Protein 1TGJ (pdb70)

GO terms:
  GO:0005114 type II transforming growth factor beta receptor binding (F, IMP)
  GO:0034714 type III transforming growth factor beta receptor binding (F, IMP)
  GO:0007179 transforming growth factor beta receptor signaling pathway (P, IDA)
  GO:0010936 negative regulation of macrophage cytokine production (P, IDA)
  GO:0005515 protein binding (F, IPI)
  GO:0005576 extracellular region (C, TAS)
  GO:0031093 platelet alpha granule lumen (C, TAS)
  GO:0042802 identical protein binding (F, IPI)
  GO:0001666 response to hypoxia (P, IDA)
  GO:0005114 type II transforming growth factor beta receptor binding (F, IDA)
  GO:0031012 extracellular matrix (C, IDA)
  GO:0045216 cell-cell junction organization (P, IDA)
  GO:0045893 positive regulation of DNA-templated transcription (P, IDA)
  GO:0010718 positive regulation of epithelial to mesenchymal transition (P, IDA)
  GO:0034713 type I transforming growth factor beta receptor binding (F, IDA)
  GO:0042802 identical protein binding (F, IDA)
  GO:1904706 negative regulation of vascular associated smooth muscle cell proliferation (P, IDA)
  GO:1905075 positive regulation of tight junction disassembly (P, IDA)
  GO:0032570 response to progesterone (P, IDA)
  GO:0051496 positive regulation of stress fiber assembly (P, IDA)

Radius of gyration: 17.74 Å; Cα contacts (8 Å, |Δi|>4): 250; chains: 1; bounding box: 29×52×36 Å

Solvent-accessible surface area: 7220 Å² total; per-residue (Å²): 106,16,40,28,108,85,6,62,189,73,195,32,142,37,0,0,1,46,80,73,106,34,37,3,159,159,88,78,39,77,137,111,17,82,72,46,118,8,24,128,11,12,84,20,40,27,80,8,60,98,114,46,43,39,56,77,109,121,3,41,86,34,2,80,100,30,79,132,46,90,134,50,95,38,54,11,76,9,52,54,90,79,68,78,68,28,70,9,43,42,86,84,55,224,73,78,92,114,80,124,37,86,99,34,16,11,64,3,2,46,2,57

B-factor: mean 28.24, std 12.47, range [9.35, 75.42]

Foldseek 3Di:
DLFCVVPVVDVDQAKHWAWDKAACCVHPVNVQWDPPRIDTQIWIAHFDAAPFQQPDPVQNVQNVVCVVCVPVVSHFGKGADDFAWDWTWGDDDNHIDIDIGGRRHGGGIGTD

CATH classification: 2.10.90.10

InterPro domains:
  IPR001111 TGF-beta, propeptide [PF00688] (25-228)
  IPR001839 Transforming growth factor-beta, C-terminal [PF00019] (314-411)
  IPR001839 Transforming growth factor-beta, C-terminal [PS51362] (297-412)
  IPR001839 Transforming growth factor-beta, C-terminal [SM00204] (315-412)
  IPR015615 Tran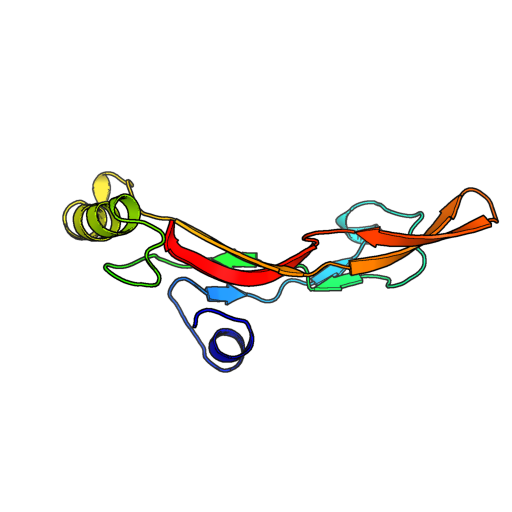sforming growth factor-beta-like [PTHR11848] (10-412)
  IPR015618 Transforming growth factor beta-3 [PR01426] (6-25)
  IPR015618 Transforming growth factor beta-3 [PR01426] (55-72)
  IPR015618 Transforming growth factor beta-3 [PR01426] (78-95)
  IPR015618 Transforming growth factor beta-3 [PR01426] (105-123)
  IPR015618 Transforming growth factor beta-3 [PR01426] (123-140)
  IPR015618 Transforming growth factor beta-3 [PR01426] (153-165)
  IPR015618 Transforming growth factor beta-3 [PR01426] (176-195)
  IPR015618 Transforming growth factor beta-3 [PR01426] (212-226)
  IPR015618 Transforming growth factor beta-3 [PR01426] (254-271)
  IPR015618 Transforming growth factor beta-3 [PR01426] (284-298)
  IPR016319 Transforming growth factor-beta [PIRSF001787] (3-412)
  IPR016319 Transforming growth factor-beta [PR01423] (11-30)
  IPR016319 Transforming growth factor-beta [PR01423] (64-76)
  IPR016319 Transforming growth factor-beta [PR01423] (163-177)
  IPR016319 Transforming growth factor-beta [PR01423] (182-197)

Structure (mmCIF, N/CA/C/O backbone):
data_1TGJ
#
_entry.id   1TGJ
#
_cell.length_a   49.300
_cell.length_b   49.300
_cell.length_c   78.900
_cell.angle_alpha   90.00
_cell.angle_beta   90.00
_cell.angle_gamma   120.00
#
_symmetry.space_group_name_H-M   'P 32 2 1'
#
loop_
_entity.id
_entity.type
_entity.pdbx_description
1 polymer 'TRANSFORMING GROWTH FACTOR-BETA 3'
2 non-polymer '1,4-DIETHYLENE DIOXIDE'
3 water water
#
loop_
_atom_site.group_PDB
_atom_site.id
_atom_site.type_symbol
_atom_site.label_atom_id
_atom_site.label_alt_id
_atom_site.label_comp_id
_atom_site.label_asym_id
_atom_site.label_entity_id
_atom_site.label_seq_id
_atom_site.pdbx_PDB_ins_code
_atom_site.Cartn_x
_atom_site.Cartn_y
_atom_site.Cartn_z
_atom_site.occupancy
_atom_site.B_iso_or_equiv
_atom_site.auth_seq_id
_atom_site.auth_comp_id
_atom_site.auth_asym_id
_atom_site.auth_atom_id
_atom_site.pdbx_PDB_model_num
ATOM 1 N N . ALA A 1 1 ? -18.969 38.598 -3.744 1.00 51.64 1 ALA A N 1
ATOM 2 C CA . ALA A 1 1 ? -18.943 38.839 -2.270 1.00 49.80 1 ALA A CA 1
ATOM 3 C C . ALA A 1 1 ? -17.724 38.121 -1.701 1.00 47.33 1 ALA A C 1
ATOM 4 O O . ALA A 1 1 ? -17.128 37.274 -2.387 1.00 48.52 1 ALA A O 1
ATOM 6 N N . LEU A 1 2 ? -17.345 38.463 -0.469 1.00 41.37 2 LEU A N 1
ATOM 7 C CA . LEU A 1 2 ? -16.199 37.836 0.185 1.00 36.13 2 LEU A CA 1
ATOM 8 C C . LEU A 1 2 ? -16.658 36.575 0.899 1.00 33.05 2 LEU A C 1
ATOM 9 O O . LEU A 1 2 ? -16.473 36.423 2.102 1.00 31.87 2 LEU A O 1
ATOM 14 N N . ASP A 1 3 ? -17.316 35.701 0.149 1.00 31.04 3 ASP A N 1
ATOM 15 C CA . ASP A 1 3 ? -17.820 34.451 0.677 1.00 29.63 3 ASP A CA 1
ATOM 16 C C . ASP A 1 3 ? -16.909 33.310 0.260 1.00 30.38 3 ASP A C 1
ATOM 17 O O . ASP A 1 3 ? -15.950 33.520 -0.486 1.00 29.64 3 ASP A O 1
ATOM 22 N N . THR A 1 4 ? -17.236 32.100 0.701 1.00 31.24 4 THR A N 1
ATOM 23 C CA . THR A 1 4 ? -16.432 30.921 0.390 1.00 33.39 4 THR A CA 1
ATOM 24 C C . THR A 1 4 ? -16.226 30.668 -1.103 1.00 34.33 4 THR A C 1
ATOM 25 O O . THR A 1 4 ? -15.128 30.307 -1.526 1.00 34.00 4 THR A O 1
ATOM 29 N N . ASN A 1 5 ? -17.267 30.879 -1.902 1.00 36.98 5 ASN A N 1
ATOM 30 C CA . ASN A 1 5 ? -17.164 30.658 -3.335 1.00 39.99 5 ASN A CA 1
ATOM 31 C C . ASN A 1 5 ? -16.035 31.490 -3.925 1.00 40.00 5 ASN A C 1
ATOM 32 O O . ASN A 1 5 ? -15.054 30.939 -4.407 1.00 43.86 5 ASN A O 1
ATOM 37 N N . TYR A 1 6 ? -16.152 32.811 -3.829 1.00 38.65 6 TYR A N 1
ATOM 38 C CA . TYR A 1 6 ? -15.136 33.705 -4.373 1.00 37.71 6 TYR A CA 1
ATOM 39 C C . TYR A 1 6 ? -13.755 33.472 -3.763 1.00 36.29 6 TYR A C 1
ATOM 40 O O . TYR A 1 6 ? -12.785 33.160 -4.459 1.00 37.27 6 TYR A O 1
ATOM 49 N N . CYS A 1 7 ? -13.683 33.579 -2.446 1.00 35.28 7 CYS A N 1
ATOM 50 C CA . CYS A 1 7 ? -12.427 33.431 -1.734 1.00 32.42 7 CYS A CA 1
ATOM 51 C C . CYS A 1 7 ? -11.698 32.112 -1.899 1.00 31.79 7 CYS A C 1
ATOM 52 O O . CYS A 1 7 ? -10.478 32.098 -1.991 1.00 32.91 7 CYS A O 1
ATOM 55 N N . PHE A 1 8 ? -12.429 31.007 -1.939 1.00 34.91 8 PHE A N 1
ATOM 56 C CA . PHE A 1 8 ? -11.788 29.707 -2.076 1.00 37.13 8 PHE A CA 1
ATOM 57 C C . PHE A 1 8 ? -11.296 29.406 -3.489 1.00 40.30 8 PHE A C 1
ATOM 58 O O . PHE A 1 8 ? -10.325 28.666 -3.664 1.00 41.68 8 PHE A O 1
ATOM 66 N N . ARG A 1 9 ? -11.938 30.004 -4.490 1.00 42.82 9 ARG A N 1
ATOM 67 C CA . ARG A 1 9 ? -11.534 29.795 -5.876 1.00 46.75 9 ARG A CA 1
ATOM 68 C C . ARG A 1 9 ? -10.482 30.797 -6.317 1.00 46.85 9 ARG A C 1
ATOM 69 O O . ARG A 1 9 ? -9.872 30.635 -7.371 1.00 50.46 9 ARG A O 1
ATOM 77 N N . ASN A 1 10 ? -10.249 31.823 -5.507 1.00 47.03 10 ASN A N 1
ATOM 78 C CA . ASN A 1 10 ? -9.274 32.849 -5.854 1.00 45.47 10 ASN A CA 1
ATOM 79 C C . ASN A 1 10 ? -8.216 33.026 -4.781 1.00 45.78 10 ASN A C 1
ATOM 80 O O . ASN A 1 10 ? -8.497 32.875 -3.594 1.00 49.27 10 ASN A O 1
ATOM 85 N N . LEU A 1 11 ? -6.980 33.275 -5.196 1.00 43.75 11 LEU A N 1
ATOM 86 C CA . LEU A 1 11 ? -5.913 33.506 -4.239 1.00 40.73 11 LEU A CA 1
ATOM 87 C C . LEU A 1 11 ? -6.048 34.985 -3.905 1.00 39.81 11 LEU A C 1
ATOM 88 O O . LEU A 1 11 ? -5.556 35.841 -4.635 1.00 40.84 11 LEU A O 1
ATOM 93 N N . GLU A 1 12 ? -6.821 35.273 -2.865 1.00 38.71 12 GLU A N 1
ATOM 94 C CA . GLU A 1 12 ? -7.067 36.645 -2.444 1.00 35.27 12 GLU A CA 1
ATOM 95 C C . GLU A 1 12 ? -6.187 37.023 -1.256 1.00 32.76 12 GLU A C 1
ATOM 96 O O . GLU A 1 12 ? -6.115 36.314 -0.258 1.00 32.48 12 GLU A O 1
ATOM 102 N N . GLU A 1 13 ? -5.468 38.121 -1.421 1.00 30.11 13 GLU A N 1
ATOM 103 C CA . GLU A 1 13 ? -4.556 38.654 -0.421 1.00 28.97 13 GLU A CA 1
ATOM 104 C C . GLU A 1 13 ? -5.281 39.492 0.631 1.00 28.90 13 GLU A C 1
ATOM 105 O O . GLU A 1 13 ? -4.942 39.466 1.816 1.00 28.73 13 GLU A O 1
ATOM 111 N N . ASN A 1 14 ? -6.264 40.263 0.178 1.00 27.45 14 ASN A N 1
ATOM 112 C CA . ASN A 1 14 ? -7.054 41.136 1.051 1.00 24.00 14 ASN A CA 1
ATOM 113 C C . ASN A 1 14 ? -8.156 40.366 1.777 1.00 23.00 14 ASN A C 1
ATOM 114 O O . ASN A 1 14 ? -8.386 39.190 1.495 1.00 21.28 14 ASN A O 1
ATOM 119 N N . CYS A 1 15 ? -8.825 41.030 2.716 1.00 20.04 15 CYS A N 1
ATOM 120 C CA . CYS A 1 15 ? -9.885 40.407 3.504 1.00 18.20 15 CYS A CA 1
ATOM 121 C C . CYS A 1 15 ? -10.714 39.352 2.760 1.00 18.57 15 CYS A C 1
ATOM 122 O O . CYS A 1 15 ? -11.356 39.647 1.750 1.00 20.35 15 CYS A O 1
ATOM 125 N N . CYS A 1 16 ? -10.724 38.129 3.282 1.00 15.76 16 CYS A N 1
ATOM 126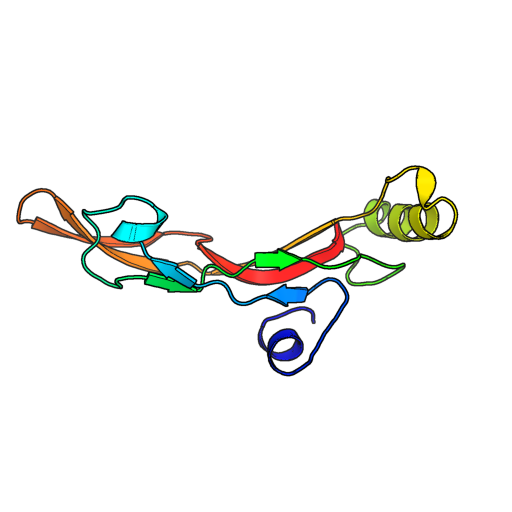 C CA . CYS A 1 16 ? -11.472 37.036 2.665 1.00 16.56 16 CYS A CA 1
ATOM 127 C C . CYS A 1 16 ? -11.614 35.894 3.669 1.00 15.75 16 CYS A C 1
ATOM 128 O O . CYS A 1 16 ? -10.934 35.889 4.704 1.00 14.61 16 CYS A O 1
ATOM 131 N N . VAL A 1 17 ? -12.500 34.943 3.364 1.00 15.70 17 VAL A N 1
ATOM 132 C CA . VAL A 1 17 ? -12.710 33.765 4.198 1.00 16.21 17 VAL A CA 1
ATOM 133 C C . VAL A 1 17 ? -11.539 32.832 3.898 1.00 17.02 17 VAL A C 1
ATOM 134 O O . VAL A 1 17 ? -11.145 32.676 2.737 1.00 16.63 17 VAL A O 1
ATOM 138 N N . ARG A 1 18 ? -10.968 32.234 4.938 1.00 17.55 18 ARG A N 1
ATOM 139 C CA . ARG A 1 18 ? -9.855 31.309 4.792 1.00 20.20 18 ARG A CA 1
ATOM 140 C C . ARG A 1 18 ? -10.308 29.977 5.388 1.00 20.70 18 ARG A C 1
ATOM 141 O O . ARG A 1 18 ? -11.074 29.942 6.361 1.00 21.38 18 ARG A O 1
ATOM 149 N N . PRO A 1 19 ? -9.832 28.861 4.822 1.00 21.24 19 PRO A N 1
ATOM 150 C CA . PRO A 1 19 ? -10.228 27.551 5.352 1.00 20.47 19 PRO A CA 1
ATOM 151 C C . PRO A 1 19 ? -9.515 27.267 6.670 1.00 17.65 19 PRO A C 1
ATOM 152 O O . PRO A 1 19 ? -8.354 27.629 6.856 1.00 19.33 19 PRO A O 1
ATOM 156 N N . LEU A 1 20 ? -10.207 26.600 7.583 1.00 19.84 20 LEU A N 1
ATOM 157 C CA . LEU A 1 20 ? -9.624 26.256 8.877 1.00 18.03 20 LEU A CA 1
ATOM 158 C C . LEU A 1 20 ? -10.400 25.073 9.426 1.00 16.64 20 LEU A C 1
ATOM 159 O O . LEU A 1 20 ? -11.605 25.156 9.637 1.00 17.05 20 LEU A O 1
ATOM 164 N N . TYR A 1 21 ? -9.708 23.954 9.566 1.00 18.78 21 TYR A N 1
ATOM 165 C CA . TYR A 1 21 ? -10.284 22.740 10.090 1.00 18.88 21 TYR A CA 1
ATOM 166 C C . TYR A 1 21 ? -9.950 22.647 11.583 1.00 18.63 21 TYR A C 1
ATOM 167 O O . TYR A 1 21 ? -8.801 22.825 12.001 1.00 17.06 21 TYR A O 1
ATOM 176 N N . ILE A 1 22 ? -10.967 22.380 12.386 1.00 18.76 22 ILE A N 1
ATOM 177 C CA . ILE A 1 22 ? -10.778 22.241 13.815 1.00 18.48 22 ILE A CA 1
ATOM 178 C C . ILE A 1 22 ? -11.214 20.849 14.243 1.00 20.71 22 ILE A C 1
ATOM 179 O O . ILE A 1 22 ? -12.293 20.390 13.884 1.00 19.65 22 ILE A O 1
ATOM 184 N N . ASP A 1 23 ? -10.322 20.162 14.942 1.00 21.47 23 ASP A N 1
ATOM 185 C CA . ASP A 1 23 ? -10.561 18.819 15.453 1.00 22.30 23 ASP A CA 1
ATOM 186 C C . ASP A 1 23 ? -11.098 18.979 16.881 1.00 20.97 23 ASP A C 1
ATOM 187 O O . ASP A 1 23 ? -10.406 19.508 17.753 1.00 18.86 23 ASP A O 1
ATOM 192 N N . PHE A 1 24 ? -12.309 18.495 17.125 1.00 19.98 24 PHE A N 1
ATOM 193 C CA . PHE A 1 24 ? -12.920 18.635 18.440 1.00 22.32 24 PHE A CA 1
ATOM 194 C C . PHE A 1 24 ? -12.076 18.143 19.603 1.00 23.85 24 PHE A C 1
ATOM 195 O O . PHE A 1 24 ? -11.729 18.918 20.500 1.00 24.10 24 PHE A O 1
ATOM 203 N N . ARG A 1 25 ? -11.703 16.872 19.569 1.00 27.00 25 ARG A N 1
ATOM 204 C CA . ARG A 1 25 ? -10.909 16.279 20.640 1.00 32.05 25 ARG A CA 1
ATOM 205 C C . ARG A 1 25 ? -9.494 16.841 20.744 1.00 32.03 25 ARG A C 1
ATOM 206 O O . ARG A 1 25 ? -9.076 17.280 21.814 1.00 32.28 25 ARG A O 1
ATOM 214 N N . GLN A 1 26 ? -8.762 16.805 19.633 1.00 32.78 26 GLN A N 1
ATOM 215 C CA . GLN A 1 26 ? -7.384 17.306 19.575 1.00 36.13 26 GLN A CA 1
ATOM 216 C C . GLN A 1 26 ? -7.224 18.805 19.836 1.00 35.93 26 GLN A C 1
ATOM 217 O O . GLN A 1 26 ? -6.405 19.219 20.658 1.00 36.16 26 GLN A O 1
ATOM 223 N N . ASP A 1 27 ? -7.995 19.614 19.115 1.00 33.88 27 ASP A N 1
ATOM 224 C CA . ASP A 1 27 ? -7.915 21.062 19.241 1.00 31.43 27 ASP A CA 1
ATOM 225 C C . ASP A 1 27 ? -8.662 21.734 20.382 1.00 32.33 27 ASP A C 1
ATOM 226 O O . ASP A 1 27 ? -8.169 22.719 20.941 1.00 34.19 27 ASP A O 1
ATOM 231 N N . LEU A 1 28 ? -9.844 21.227 20.723 1.00 29.15 28 LEU A N 1
ATOM 232 C CA . LEU A 1 28 ? -10.646 21.852 21.768 1.00 26.07 28 LEU A CA 1
ATOM 233 C C . LEU A 1 28 ? -10.766 21.059 23.055 1.00 25.40 28 LEU A C 1
ATOM 234 O O . LEU A 1 28 ? -11.134 21.615 24.091 1.00 26.21 28 LEU A O 1
ATOM 239 N N . GLY A 1 29 ? -10.451 19.771 22.989 1.00 23.96 29 GLY A N 1
ATOM 240 C CA . GLY A 1 29 ? -10.578 18.934 24.164 1.00 23.68 29 GLY A CA 1
ATOM 241 C C . GLY A 1 29 ? -12.017 18.475 24.355 1.00 23.70 29 GLY A C 1
ATOM 242 O O . GLY A 1 29 ? -12.383 17.956 25.414 1.00 23.44 29 GLY A O 1
ATOM 243 N N . TRP A 1 30 ? -12.841 18.648 23.320 1.00 23.42 30 TRP A N 1
ATOM 244 C CA . TRP A 1 30 ? -14.243 18.237 23.391 1.00 23.22 30 TRP A CA 1
ATOM 245 C C . TRP A 1 30 ? -14.331 16.736 23.142 1.00 23.79 30 TRP A C 1
ATOM 246 O O . TRP A 1 30 ? -14.979 16.286 22.196 1.00 22.89 30 TRP A O 1
ATOM 257 N N . LYS A 1 31 ? -13.734 15.966 24.046 1.00 23.86 31 LYS A N 1
ATOM 258 C CA . LYS A 1 31 ? -13.697 14.511 23.931 1.00 26.85 31 LYS A CA 1
ATOM 259 C C . LYS A 1 31 ? -15.052 13.826 23.838 1.00 25.45 31 LYS A C 1
ATOM 260 O O . LYS A 1 31 ? -15.142 12.709 23.334 1.00 25.84 31 LYS A O 1
ATOM 266 N N . TRP A 1 32 ? -16.097 14.497 24.314 1.00 24.43 32 TRP A N 1
ATOM 267 C CA . TRP A 1 32 ? -17.455 13.943 24.304 1.00 23.21 32 TRP A CA 1
ATOM 268 C C . TRP A 1 32 ? -18.119 13.922 22.935 1.00 22.16 32 TRP A C 1
ATOM 269 O O . TRP A 1 32 ? -19.080 13.178 22.728 1.00 21.52 32 TRP A O 1
ATOM 280 N N . VAL A 1 33 ? -17.636 14.746 22.009 1.00 20.84 33 VAL A N 1
ATOM 281 C CA . VAL A 1 33 ? -18.233 14.777 20.675 1.00 21.09 33 VAL A CA 1
ATOM 282 C C . VAL A 1 33 ? -17.828 13.523 19.911 1.00 22.73 33 VAL A C 1
ATOM 283 O O . VAL A 1 33 ? -16.660 13.134 19.900 1.00 24.25 33 VAL A O 1
ATOM 287 N N . HIS A 1 34 ? -18.819 12.848 19.345 1.00 23.37 34 HIS A N 1
ATOM 288 C CA . HIS A 1 34 ? -18.574 11.627 18.597 1.00 24.87 34 HIS A CA 1
ATOM 289 C C . HIS A 1 34 ? -18.578 11.857 17.098 1.00 23.23 34 HIS A C 1
ATOM 290 O O . HIS A 1 34 ? -17.742 11.308 16.397 1.00 21.31 34 HIS A O 1
ATOM 303 N N . GLU A 1 35 ? -19.484 12.705 16.621 1.00 23.29 35 GLU A N 1
ATOM 304 C CA . GLU A 1 35 ? -19.594 12.988 15.198 1.00 23.07 35 GLU A CA 1
ATOM 305 C C . GLU A 1 35 ? -20.079 14.406 14.956 1.00 20.86 35 GLU A C 1
ATOM 306 O O . GLU A 1 35 ? -20.983 14.875 15.637 1.00 22.39 35 GLU A O 1
ATOM 312 N N . PRO A 1 36 ? -19.417 15.146 14.057 1.00 20.02 36 PRO A N 1
ATOM 313 C CA . PRO A 1 36 ? -18.257 14.750 13.246 1.00 19.12 36 PRO A CA 1
ATOM 314 C C . PRO A 1 36 ? -16.984 14.848 14.100 1.00 21.08 36 PRO A C 1
ATOM 315 O O . PRO A 1 36 ? -17.046 15.323 15.227 1.00 23.51 36 PRO A O 1
ATOM 319 N N . LYS A 1 37 ? -15.844 14.376 13.606 1.00 19.02 37 LYS A N 1
ATOM 320 C CA . LYS A 1 37 ? -14.621 14.453 14.404 1.00 20.38 37 LYS A CA 1
ATOM 321 C C . LYS A 1 37 ? -14.059 15.868 14.368 1.00 20.14 37 LYS A C 1
ATOM 322 O O . LYS A 1 37 ? -13.380 16.309 15.295 1.00 20.41 37 LYS A O 1
ATOM 328 N N . GLY A 1 38 ? -14.349 16.577 13.288 1.00 17.52 38 GLY A N 1
ATOM 329 C CA . GLY A 1 38 ? -13.867 17.932 13.135 1.00 18.45 38 GLY A CA 1
ATOM 330 C C . GLY A 1 38 ? -14.741 18.651 12.140 1.00 18.79 38 GLY A C 1
ATOM 331 O O . GLY A 1 38 ? -15.683 18.063 11.601 1.00 17.99 38 GLY A O 1
ATOM 332 N N . TYR A 1 39 ? -14.438 19.914 11.872 1.00 17.29 39 TYR A N 1
ATOM 333 C CA . TYR A 1 39 ? -15.236 20.685 10.941 1.00 16.33 39 TYR A CA 1
ATOM 334 C C . TYR A 1 39 ? -14.472 21.896 10.477 1.00 17.06 39 TYR A C 1
ATOM 335 O O . TYR A 1 39 ? -13.426 22.219 11.015 1.00 16.63 39 TYR A O 1
ATOM 344 N N . TYR A 1 40 ? -14.990 22.541 9.443 1.00 19.77 40 TYR A N 1
ATOM 345 C CA . TYR A 1 40 ? -14.377 23.740 8.910 1.00 21.75 40 TYR A CA 1
ATOM 346 C C . TYR A 1 40 ? -14.999 24.975 9.536 1.00 21.10 40 TYR A C 1
ATOM 347 O O . TYR A 1 40 ? -16.076 25.419 9.127 1.00 23.10 40 TYR A O 1
ATOM 356 N N . ALA A 1 41 ? -14.335 25.491 10.568 1.00 20.20 41 ALA A N 1
ATOM 357 C CA . ALA A 1 41 ? -14.798 26.682 11.268 1.00 18.76 41 ALA A CA 1
ATOM 358 C C . ALA A 1 41 ? -14.543 27.893 10.378 1.00 19.88 41 ALA A C 1
ATOM 359 O O . ALA A 1 41 ? -15.371 28.805 10.287 1.00 19.79 41 ALA A O 1
ATOM 361 N N . ASN A 1 42 ? -13.396 27.859 9.701 1.00 19.20 42 ASN A N 1
ATOM 362 C CA . ASN A 1 42 ? -12.934 28.926 8.816 1.00 18.01 42 ASN A CA 1
ATOM 363 C C . ASN A 1 42 ? -12.658 30.176 9.634 1.00 17.50 42 ASN A C 1
ATOM 364 O O . ASN A 1 42 ? -12.896 30.210 10.844 1.00 17.60 42 ASN A O 1
ATOM 369 N N . PHE A 1 43 ? -12.051 31.163 8.999 1.00 16.78 43 PHE A N 1
ATOM 370 C CA . PHE A 1 43 ? -11.776 32.417 9.681 1.00 17.05 43 PHE A CA 1
ATOM 371 C C . PHE A 1 43 ? -11.601 33.506 8.650 1.00 14.82 43 PHE A C 1
ATOM 372 O O . PHE A 1 43 ? -11.535 33.217 7.452 1.00 17.53 43 PHE A O 1
ATOM 380 N N . CYS A 1 44 ? -11.586 34.750 9.107 1.00 15.21 44 CYS A N 1
ATOM 381 C CA . CYS A 1 44 ? -11.447 35.901 8.226 1.00 13.53 44 CYS A CA 1
ATOM 382 C C . CYS A 1 44 ? -10.103 36.541 8.466 1.00 15.51 44 CYS A C 1
ATOM 383 O O . CYS A 1 44 ? -9.744 36.782 9.609 1.00 17.59 44 CYS A O 1
ATOM 386 N N . SER A 1 45 ? -9.357 36.824 7.409 1.00 15.59 45 SER A N 1
ATOM 387 C CA . SER A 1 45 ? -8.065 37.469 7.589 1.00 17.72 45 SER A CA 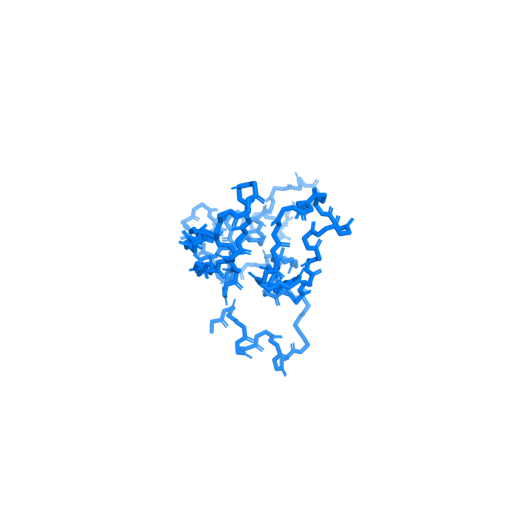1
ATOM 388 C C . SER A 1 45 ? -7.737 38.239 6.333 1.00 19.50 45 SER A C 1
ATOM 389 O O . SER A 1 45 ? -8.257 37.913 5.260 1.00 20.51 45 SER A O 1
ATOM 392 N N . GLY A 1 46 ? -6.895 39.256 6.462 1.00 21.22 46 GLY A N 1
ATOM 393 C CA . GLY A 1 46 ? -6.516 40.027 5.297 1.00 21.24 46 GLY A CA 1
ATOM 394 C C . GLY A 1 46 ? -6.819 41.499 5.461 1.00 21.52 46 GLY A C 1
ATOM 395 O O . GLY A 1 46 ? -7.782 41.879 6.135 1.00 17.22 46 GLY A O 1
ATOM 396 N N . PRO A 1 47 ? -5.996 42.351 4.837 1.00 21.47 47 PRO A N 1
ATOM 397 C CA . PRO A 1 47 ? -6.086 43.818 4.850 1.00 19.91 47 PRO A CA 1
ATOM 398 C C . PRO A 1 47 ? -7.447 44.304 4.402 1.00 17.83 47 PRO A C 1
ATOM 399 O O . PRO A 1 47 ? -8.115 43.653 3.592 1.00 15.43 47 PRO A O 1
ATOM 403 N N . CYS A 1 48 ? -7.823 45.485 4.882 1.00 18.60 48 CYS A N 1
ATOM 404 C CA . CYS A 1 48 ? -9.100 46.081 4.527 1.00 18.07 48 CYS A CA 1
ATOM 405 C C . CYS A 1 48 ? -8.87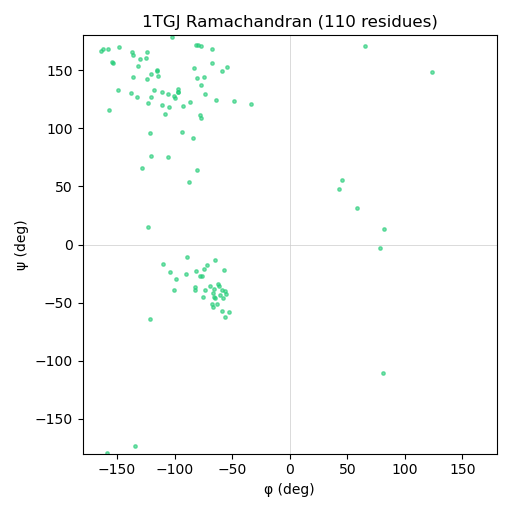8 47.427 3.864 1.00 20.53 48 CYS A C 1
ATOM 406 O O . CYS A 1 48 ? -9.067 48.480 4.490 1.00 22.24 48 CYS A O 1
ATOM 409 N N . PRO A 1 49 ? -8.457 47.421 2.585 1.00 19.24 49 PRO A N 1
ATOM 410 C CA . PRO A 1 49 ? -8.228 48.686 1.887 1.00 20.94 49 PRO A CA 1
ATOM 411 C C . PRO A 1 49 ? -9.524 49.457 1.651 1.00 21.34 49 PRO A C 1
ATOM 412 O O . PRO A 1 49 ? -10.620 48.920 1.835 1.00 21.02 49 PRO A O 1
ATOM 416 N N . TYR A 1 50 ? -9.396 50.716 1.251 1.00 21.57 50 TYR A N 1
ATOM 417 C CA . TYR A 1 50 ? -10.536 51.581 1.003 1.00 22.54 50 TYR A CA 1
ATOM 418 C C . TYR A 1 50 ? -11.635 50.961 0.130 1.00 23.42 50 TYR A C 1
ATOM 419 O O . TYR A 1 50 ? -11.375 50.496 -0.972 1.00 23.42 50 TYR A O 1
ATOM 428 N N . LEU A 1 51 ? -12.850 50.925 0.674 1.00 24.02 51 LEU A N 1
ATOM 429 C CA . LEU A 1 51 ? -14.039 50.409 -0.001 1.00 24.85 51 LEU A CA 1
ATOM 430 C C . LEU A 1 51 ? -14.248 48.896 -0.086 1.00 25.48 51 LEU A C 1
ATOM 431 O O . LEU A 1 51 ? -15.284 48.448 -0.568 1.00 27.53 51 LEU A O 1
ATOM 436 N N . ARG A 1 52 ? -13.308 48.102 0.406 1.00 25.57 52 ARG A N 1
ATOM 437 C CA . ARG A 1 52 ? -13.497 46.656 0.363 1.00 25.95 52 ARG A CA 1
ATOM 438 C C . ARG A 1 52 ? -14.471 46.204 1.454 1.00 26.67 52 ARG A C 1
ATOM 439 O O . ARG A 1 52 ? -14.143 46.242 2.648 1.00 27.25 52 ARG A O 1
ATOM 447 N N . SER A 1 53 ? -15.670 45.794 1.034 1.00 26.99 53 SER A N 1
ATOM 448 C CA . SER A 1 53 ? -16.725 45.305 1.937 1.00 29.12 53 SER A CA 1
ATOM 449 C C . SER A 1 53 ? -16.926 46.102 3.212 1.00 26.05 53 SER A C 1
ATOM 450 O O . SER A 1 53 ? -17.030 45.528 4.306 1.00 23.22 53 SER A O 1
ATOM 453 N N . ALA A 1 54 ? -17.003 47.419 3.060 1.00 24.18 54 ALA A N 1
ATOM 454 C CA . ALA A 1 54 ? -17.201 48.295 4.200 1.00 25.05 54 ALA A CA 1
ATOM 455 C C . ALA A 1 54 ? -18.557 48.020 4.828 1.00 24.47 54 ALA A C 1
ATOM 456 O O . ALA A 1 54 ? -19.599 48.090 4.178 1.00 24.67 54 ALA A O 1
ATOM 458 N N . ASP A 1 55 ? -18.505 47.713 6.110 1.00 26.76 55 ASP A N 1
ATOM 459 C CA . ASP A 1 55 ? -19.664 47.395 6.923 1.00 26.58 55 ASP A CA 1
ATOM 460 C C . ASP A 1 55 ? -20.580 48.603 7.130 1.00 25.95 55 ASP A C 1
ATOM 461 O O . ASP A 1 55 ? -21.793 48.525 6.914 1.00 23.96 55 ASP A O 1
ATOM 466 N N . THR A 1 56 ? -19.988 49.713 7.566 1.00 22.81 56 THR A N 1
ATOM 467 C CA . THR A 1 56 ? -20.720 50.944 7.834 1.00 19.87 56 THR A CA 1
ATOM 468 C C . THR A 1 56 ? -20.015 52.172 7.251 1.00 20.29 56 THR A C 1
ATOM 469 O O . THR A 1 56 ? -19.013 52.066 6.530 1.00 18.52 56 THR A O 1
ATOM 473 N N . THR A 1 57 ? -20.563 53.339 7.578 1.00 18.04 57 THR A N 1
ATOM 474 C CA . THR A 1 57 ? -20.002 54.619 7.158 1.00 18.41 57 THR A CA 1
ATOM 475 C C . THR A 1 57 ? -18.647 54.745 7.853 1.00 15.81 57 THR A C 1
ATOM 476 O O . THR A 1 57 ? -17.644 55.095 7.223 1.00 14.92 57 THR A O 1
ATOM 480 N N . HIS A 1 58 ? -18.625 54.417 9.147 1.00 13.28 58 HIS A N 1
ATOM 481 C CA . HIS A 1 58 ? -17.400 54.462 9.936 1.00 14.45 58 HIS A CA 1
ATOM 482 C C . HIS A 1 58 ? -16.317 53.595 9.271 1.00 13.76 58 HIS A C 1
ATOM 483 O O . HIS A 1 58 ? -15.152 53.995 9.197 1.00 16.16 58 HIS A O 1
ATOM 490 N N . SER A 1 59 ? -16.713 52.417 8.789 1.00 15.12 59 SER A N 1
ATOM 491 C CA . SER A 1 59 ? -15.803 51.493 8.107 1.00 14.64 59 SER A CA 1
ATOM 492 C C . SER A 1 59 ? -15.230 52.189 6.870 1.00 16.78 59 SER A C 1
ATOM 493 O O . SER A 1 59 ? -14.030 52.099 6.580 1.00 17.69 59 SER A O 1
ATOM 497 N N . THR A 1 60 ? -16.095 52.886 6.139 1.00 19.56 60 THR A N 1
ATOM 498 C CA . THR A 1 60 ? -15.705 53.612 4.929 1.00 20.10 60 THR A CA 1
ATOM 499 C C . THR A 1 60 ? -14.737 54.756 5.232 1.00 18.92 60 THR A C 1
ATOM 500 O O . THR A 1 60 ? -13.730 54.901 4.545 1.00 18.03 60 THR A O 1
ATOM 504 N N . VAL A 1 61 ? -15.032 55.550 6.259 1.00 17.64 61 VAL A N 1
ATOM 505 C CA . VAL A 1 61 ? -14.176 56.671 6.632 1.00 16.51 61 VAL A CA 1
ATOM 506 C C . VAL A 1 61 ? -12.829 56.176 7.147 1.00 17.43 61 VAL A C 1
ATOM 507 O O . VAL A 1 61 ? -11.785 56.736 6.815 1.00 17.37 61 VAL A O 1
ATOM 511 N N . LEU A 1 62 ? -12.847 55.123 7.957 1.00 15.94 62 LEU A N 1
ATOM 512 C CA . LEU A 1 62 ? -11.613 54.564 8.492 1.00 14.92 62 LEU A CA 1
ATOM 513 C C . LEU A 1 62 ? -10.745 53.880 7.440 1.00 15.07 62 LEU A C 1
ATOM 514 O O . LEU A 1 62 ? -9.522 53.919 7.529 1.00 16.97 62 LEU A O 1
ATOM 519 N N . GLY A 1 63 ? -11.365 53.228 6.460 1.00 13.06 63 GLY A N 1
ATOM 520 C CA . GLY A 1 63 ? -10.599 52.577 5.411 1.00 12.81 63 GLY A CA 1
ATOM 521 C C . GLY A 1 63 ? -9.785 53.620 4.659 1.00 13.02 63 GLY A C 1
ATOM 522 O O . GLY A 1 63 ? -8.675 53.351 4.224 1.00 16.25 63 GLY A O 1
ATOM 523 N N . LEU A 1 64 ? -10.348 54.815 4.491 1.00 13.56 64 LEU A N 1
ATOM 524 C CA . LEU A 1 64 ? -9.666 55.906 3.807 1.00 16.48 64 LEU A CA 1
ATOM 525 C C . LEU A 1 64 ? -8.604 56.496 4.737 1.00 17.02 64 LEU A C 1
ATOM 526 O O . LEU A 1 64 ? -7.456 56.667 4.339 1.00 20.08 64 LEU A O 1
ATOM 531 N N . TYR A 1 65 ? -8.970 56.721 5.997 1.00 17.27 65 TYR A N 1
ATOM 532 C CA . TYR A 1 65 ? -8.055 57.280 6.981 1.00 17.74 65 TYR A CA 1
ATOM 533 C C . TYR A 1 65 ? -6.799 56.405 7.149 1.00 20.68 65 TYR A C 1
ATOM 534 O O . TYR A 1 65 ? -5.667 56.912 7.196 1.00 20.77 65 TYR A O 1
ATOM 543 N N . ASN A 1 66 ? -7.007 55.096 7.259 1.00 17.49 66 ASN A N 1
ATOM 544 C CA . ASN A 1 66 ? -5.917 54.137 7.417 1.00 17.60 66 ASN A CA 1
ATOM 545 C C . ASN A 1 66 ? -4.989 54.161 6.206 1.00 17.98 66 ASN A C 1
ATOM 546 O O . ASN A 1 66 ? -3.781 53.989 6.344 1.00 17.20 66 ASN A O 1
ATOM 551 N N . THR A 1 67 ? -5.547 54.398 5.024 1.00 19.29 67 THR A N 1
ATOM 552 C CA . THR A 1 67 ? -4.755 54.450 3.797 1.00 22.20 67 THR A CA 1
ATOM 553 C C . THR A 1 67 ? -3.755 55.626 3.762 1.00 22.46 67 THR A C 1
ATOM 554 O O . THR A 1 67 ? -2.624 55.490 3.277 1.00 22.92 67 THR A O 1
ATOM 558 N N . LEU A 1 68 ? -4.180 56.768 4.290 1.00 21.96 68 LEU A N 1
ATOM 559 C CA . LEU A 1 68 ? -3.353 57.963 4.317 1.00 20.22 68 LEU A CA 1
ATOM 560 C C . LEU A 1 68 ? -2.494 58.072 5.567 1.00 20.47 68 LEU A C 1
ATOM 561 O O . LEU A 1 68 ? -1.453 58.723 5.540 1.00 20.41 68 LEU A O 1
ATOM 566 N N . ASN A 1 69 ? -2.938 57.441 6.653 1.00 22.49 69 ASN A N 1
ATOM 567 C CA . ASN A 1 69 ? -2.226 57.442 7.937 1.00 23.30 69 ASN A CA 1
ATOM 568 C C . ASN A 1 69 ? -2.079 56.002 8.392 1.00 26.37 69 ASN A C 1
ATOM 569 O O . ASN A 1 69 ? -2.646 55.610 9.414 1.00 26.21 69 ASN A O 1
ATOM 574 N N . PRO A 1 70 ? -1.301 55.190 7.662 1.00 28.86 70 PRO A N 1
ATOM 575 C CA . PRO A 1 70 ? -1.106 53.781 8.019 1.00 33.23 70 PRO A CA 1
ATOM 576 C C . PRO A 1 70 ? -0.382 53.521 9.348 1.00 37.92 70 PRO A C 1
ATOM 577 O O . PRO A 1 70 ? -0.397 52.397 9.872 1.00 39.71 70 PRO A O 1
ATOM 581 N N . GLU A 1 71 ? 0.222 54.572 9.894 1.00 41.07 71 GLU A N 1
ATOM 582 C CA . GLU A 1 71 ? 0.968 54.477 11.145 1.00 43.19 71 GLU A CA 1
ATOM 583 C C . GLU A 1 71 ? 0.078 54.526 12.377 1.00 40.52 71 GLU A C 1
ATOM 584 O O . GLU A 1 71 ? 0.467 54.072 13.444 1.00 41.79 71 GLU A O 1
ATOM 590 N N . ALA A 1 72 ? -1.110 55.094 12.230 1.00 37.08 72 ALA A N 1
ATOM 591 C CA . ALA A 1 72 ? -2.038 55.197 13.345 1.00 34.58 72 ALA A CA 1
ATOM 592 C C . ALA A 1 72 ? -2.642 53.842 13.717 1.00 33.85 72 ALA A C 1
ATOM 593 O O . ALA A 1 72 ? -3.208 53.681 14.798 1.00 33.31 72 ALA A O 1
ATOM 595 N N . SER A 1 73 ? -2.552 52.883 12.804 1.00 33.18 73 SER A N 1
ATOM 596 C CA . SER A 1 73 ? -3.089 51.548 13.039 1.00 34.35 73 SER A CA 1
ATOM 597 C C . SER A 1 73 ? -4.589 51.541 13.334 1.00 31.91 73 SER A C 1
ATOM 598 O O . SER A 1 73 ? -5.083 50.690 14.076 1.00 33.16 73 SER A O 1
ATOM 601 N N . ALA A 1 74 ? -5.310 52.486 12.741 1.00 28.50 74 ALA A N 1
ATOM 602 C CA . ALA A 1 74 ? -6.750 52.575 12.920 1.00 27.84 74 ALA A CA 1
ATOM 603 C C . ALA A 1 74 ? -7.367 52.075 11.626 1.00 26.27 74 ALA A C 1
ATOM 604 O O . ALA A 1 74 ? -7.826 52.857 10.801 1.00 31.83 74 ALA A O 1
ATOM 606 N N . SER A 1 75 ? -7.349 50.768 11.442 1.00 26.56 75 SER A N 1
ATOM 607 C CA . SER A 1 75 ? -7.875 50.159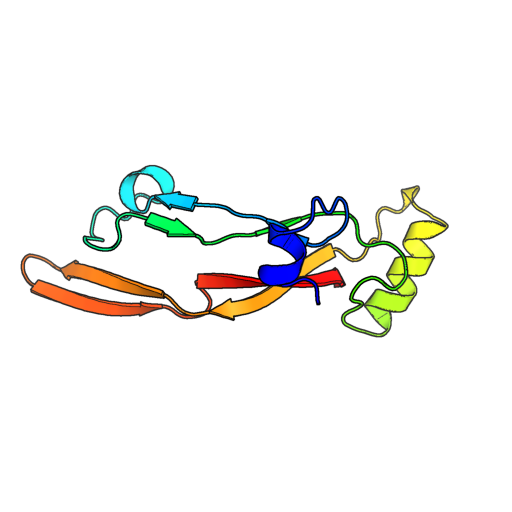 10.227 1.00 25.20 75 SER A CA 1
ATOM 608 C C . SER A 1 75 ? -9.091 49.287 10.483 1.00 23.21 75 SER A C 1
ATOM 609 O O . SER A 1 75 ? -9.250 48.748 11.577 1.00 25.24 75 SER A O 1
ATOM 612 N N . PRO A 1 76 ? -10.004 49.194 9.499 1.00 20.18 76 PRO A N 1
ATOM 613 C CA . PRO A 1 76 ? -11.189 48.349 9.667 1.00 18.02 76 PRO A CA 1
ATOM 614 C C . PRO A 1 76 ? -10.621 46.932 9.699 1.00 16.07 76 PRO A C 1
ATOM 615 O O . PRO A 1 76 ? -9.544 46.695 9.164 1.00 13.55 76 PRO A O 1
ATOM 619 N N . CYS A 1 77 ? -11.326 45.986 10.299 1.00 14.62 77 CYS A N 1
ATOM 620 C CA . CYS A 1 77 ? -10.808 44.631 10.382 1.00 15.26 77 CYS A CA 1
ATOM 621 C C . CYS A 1 77 ? -11.640 43.601 9.618 1.00 14.46 77 CYS A C 1
ATOM 622 O O . CYS A 1 77 ? -12.847 43.786 9.437 1.00 15.40 77 CYS A O 1
ATOM 625 N N . CYS A 1 78 ? -10.984 42.550 9.130 1.00 13.64 78 CYS A N 1
ATOM 626 C CA . CYS A 1 78 ? -11.657 41.474 8.413 1.00 14.61 78 CYS A CA 1
ATOM 627 C C . CYS A 1 78 ? -12.347 40.569 9.447 1.00 14.74 78 CYS A C 1
ATOM 628 O O . CYS A 1 78 ? -11.667 39.879 10.212 1.00 15.73 78 CYS A O 1
ATOM 631 N N . VAL A 1 79 ? -13.682 40.569 9.465 1.00 13.85 79 VAL A N 1
ATOM 632 C CA . VAL A 1 79 ? -14.448 39.748 10.418 1.00 13.65 79 VAL A CA 1
ATOM 633 C C . VAL A 1 79 ? -15.621 39.050 9.724 1.00 15.34 79 VAL A C 1
ATOM 634 O O . VAL A 1 79 ? -16.006 39.445 8.622 1.00 17.14 79 VAL A O 1
ATOM 638 N N . PRO A 1 80 ? -16.209 38.009 10.361 1.00 15.11 80 PRO A N 1
ATOM 639 C CA . PRO A 1 80 ? -17.336 37.275 9.770 1.00 15.98 80 PRO A CA 1
ATOM 640 C C . PRO A 1 80 ? -18.569 38.102 9.457 1.00 16.94 80 PRO A C 1
ATOM 641 O O . PRO A 1 80 ? -18.893 39.057 10.153 1.00 15.67 80 PRO A O 1
ATOM 645 N N . GLN A 1 81 ? -19.283 37.687 8.425 1.00 16.31 81 GLN A N 1
ATOM 646 C CA . GLN A 1 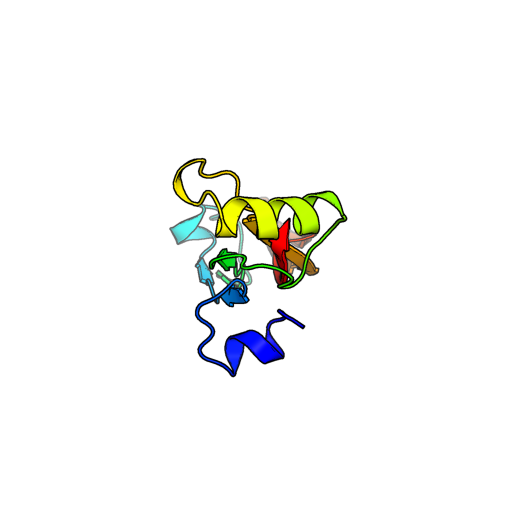81 ? -20.490 38.373 8.033 1.00 20.36 81 GLN A CA 1
ATOM 647 C C . GLN A 1 81 ? -21.605 37.343 8.115 1.00 20.51 81 GLN A C 1
ATOM 648 O O . GLN A 1 81 ? -22.501 37.464 8.947 1.00 21.95 81 GLN A O 1
ATOM 654 N N . ASP A 1 82 ? -21.521 36.312 7.282 1.00 20.03 82 ASP A N 1
ATOM 655 C CA . ASP A 1 82 ? -22.518 35.250 7.283 1.00 22.20 82 ASP A CA 1
ATOM 656 C C . ASP A 1 82 ? -21.932 34.023 7.937 1.00 21.15 82 ASP A C 1
ATOM 657 O O . ASP A 1 82 ? -20.805 33.629 7.634 1.00 17.11 82 ASP A O 1
ATOM 662 N N . LEU A 1 83 ? -22.666 33.462 8.888 1.00 20.87 83 LEU A N 1
ATOM 663 C CA . LEU A 1 83 ? -22.230 32.254 9.579 1.00 22.55 83 LEU A CA 1
ATOM 664 C C . LEU A 1 83 ? -23.314 31.194 9.458 1.00 23.25 83 LEU A C 1
ATOM 665 O O . LEU A 1 83 ? -24.469 31.508 9.160 1.00 26.42 83 LEU A O 1
ATOM 670 N N . GLU A 1 84 ? -22.939 29.941 9.670 1.00 21.56 84 GLU A N 1
ATOM 671 C CA . GLU A 1 84 ? -23.882 28.844 9.595 1.00 22.47 84 GLU A CA 1
ATOM 672 C C . GLU A 1 84 ? -23.748 27.950 10.802 1.00 19.93 84 GLU A C 1
ATOM 673 O O . GLU A 1 84 ? -22.704 27.919 11.446 1.00 19.49 84 GLU A O 1
ATOM 679 N N . PRO A 1 85 ? -24.830 27.250 11.163 1.00 20.40 85 PRO A N 1
ATOM 680 C CA . PRO A 1 85 ? -24.822 26.349 12.316 1.00 18.88 85 PRO A CA 1
ATOM 681 C C . PRO A 1 85 ? -24.116 25.032 12.023 1.00 17.52 85 PRO A C 1
ATOM 682 O O . PRO A 1 85 ? -23.783 24.736 10.871 1.00 19.41 85 PRO A O 1
ATOM 686 N N . LEU A 1 86 ? -23.894 24.247 13.070 1.00 15.91 86 LEU A N 1
ATOM 687 C CA . LEU A 1 86 ? -23.255 22.953 12.923 1.00 15.93 86 LEU A CA 1
ATOM 688 C C . LEU A 1 86 ? -23.995 21.971 13.811 1.00 16.85 86 LEU A C 1
ATOM 689 O O . LEU A 1 86 ? -24.244 22.254 14.976 1.00 17.74 86 LEU A O 1
ATOM 694 N N . THR A 1 87 ? -24.376 20.831 13.253 1.00 18.22 87 THR A N 1
ATOM 695 C CA . THR A 1 87 ? -25.063 19.805 14.022 1.00 20.07 87 THR A CA 1
ATOM 696 C C . THR A 1 87 ? -24.023 18.778 14.455 1.00 21.39 87 THR A C 1
ATOM 697 O O . THR A 1 87 ? -23.208 18.326 13.639 1.00 21.88 87 THR A O 1
ATOM 701 N N . ILE A 1 88 ? -24.030 18.436 15.742 1.00 20.28 88 ILE A N 1
ATOM 702 C CA . ILE A 1 88 ? -23.084 17.476 16.293 1.00 18.84 88 ILE A CA 1
ATOM 703 C C . ILE A 1 88 ? -23.803 16.413 17.098 1.00 19.50 88 ILE A C 1
ATOM 704 O O . ILE A 1 88 ? -24.915 16.633 17.592 1.00 19.40 88 ILE A O 1
ATOM 709 N N . LEU A 1 89 ? -23.120 15.289 17.278 1.00 19.31 89 LEU A N 1
ATOM 710 C CA . LEU A 1 89 ? -23.622 14.182 18.057 1.00 18.53 89 LEU A CA 1
ATOM 711 C C . LEU A 1 89 ? -22.581 13.924 19.142 1.00 19.05 89 LEU A C 1
ATOM 712 O O . LEU A 1 89 ? -21.399 13.699 18.854 1.00 18.26 89 LEU A O 1
ATOM 717 N N . TYR A 1 90 ? -23.012 14.012 20.388 1.00 18.71 90 TYR A N 1
ATOM 718 C CA . TYR A 1 90 ? -22.128 13.758 21.510 1.00 21.02 90 TYR A CA 1
ATOM 719 C C . TYR A 1 90 ? -22.902 12.914 22.515 1.00 22.77 90 TYR A C 1
ATOM 720 O O . TYR A 1 90 ? -24.133 12.774 22.416 1.00 22.40 90 TYR A O 1
ATOM 729 N N . TYR A 1 91 ? -22.181 12.338 23.466 1.00 24.75 91 TYR A N 1
ATOM 730 C CA . TYR A 1 91 ? -22.798 11.487 24.466 1.00 27.23 91 TYR A CA 1
ATOM 731 C C . TYR A 1 91 ? -22.709 12.049 25.865 1.00 27.51 91 TYR A C 1
ATOM 732 O O . TYR A 1 91 ? -21.765 12.754 26.207 1.00 29.78 91 TYR A O 1
ATOM 741 N N . VAL A 1 92 ? -23.753 11.795 26.635 1.00 28.41 92 VAL A N 1
ATOM 742 C CA . VAL A 1 92 ? -23.825 12.190 28.027 1.00 30.91 92 VAL A CA 1
ATOM 743 C C . VAL A 1 92 ? -24.015 10.807 28.637 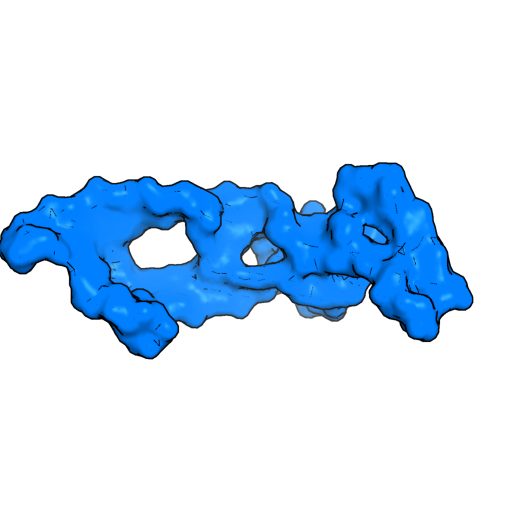1.00 31.98 92 VAL A C 1
ATOM 744 O O . VAL A 1 92 ? -25.108 10.236 28.605 1.00 31.06 92 VAL A O 1
ATOM 748 N N . GLY A 1 93 ? -22.901 10.226 29.074 1.00 35.18 93 GLY A N 1
ATOM 749 C CA . GLY A 1 93 ? -22.915 8.883 29.619 1.00 39.44 93 GLY A CA 1
ATOM 750 C C . GLY A 1 93 ? -22.912 7.925 28.441 1.00 40.63 93 GLY A C 1
ATOM 751 O O . GLY A 1 93 ? -21.924 7.828 27.702 1.00 39.25 93 GLY A O 1
ATOM 752 N N . ARG A 1 94 ? -24.031 7.239 28.243 1.00 42.21 94 ARG A N 1
ATOM 753 C CA . ARG A 1 94 ? -24.173 6.305 27.131 1.00 42.81 94 ARG A CA 1
ATOM 754 C C . ARG A 1 94 ? -25.382 6.753 26.318 1.00 39.94 94 ARG A C 1
ATOM 755 O O . ARG A 1 94 ? -25.908 6.003 25.493 1.00 39.18 94 ARG A O 1
ATOM 763 N N . THR A 1 95 ? -25.819 7.982 26.565 1.00 35.42 95 THR A N 1
ATOM 764 C CA . THR A 1 95 ? -26.968 8.546 25.880 1.00 34.00 95 THR A CA 1
ATOM 765 C C . THR A 1 95 ? -26.545 9.483 24.745 1.00 32.59 95 THR A C 1
ATOM 766 O O . THR A 1 95 ? -25.697 10.357 24.932 1.00 30.26 95 THR A O 1
ATOM 770 N N . PRO A 1 96 ? -27.077 9.260 23.533 1.00 32.54 96 PRO A N 1
ATOM 771 C CA . PRO A 1 96 ? -26.715 10.120 22.401 1.00 31.68 96 PRO A CA 1
ATOM 772 C C . PRO A 1 96 ? -27.508 11.426 22.413 1.00 29.77 96 PRO A C 1
ATOM 773 O O . PRO A 1 96 ? -28.673 11.451 22.809 1.00 29.24 96 PRO A O 1
ATOM 777 N N . LYS A 1 97 ? -26.854 12.513 22.008 1.00 28.33 97 LYS A N 1
ATOM 778 C CA . LYS A 1 97 ? -27.482 13.828 21.952 1.00 26.65 97 LYS A CA 1
ATOM 779 C C . LYS A 1 97 ? -27.150 14.431 20.605 1.00 24.89 97 LYS A C 1
ATOM 780 O O . LYS A 1 97 ? -25.985 14.453 20.216 1.00 23.94 97 LYS A O 1
ATOM 786 N N . VAL A 1 98 ? -28.167 14.863 19.872 1.00 23.47 98 VAL A N 1
ATOM 787 C CA . VAL A 1 98 ? -27.967 15.499 18.574 1.00 23.61 98 VAL A CA 1
ATOM 788 C C . VAL A 1 98 ? -28.360 16.943 18.806 1.00 24.62 98 VAL A C 1
ATOM 789 O O . VAL A 1 98 ? -29.511 17.232 19.156 1.00 24.72 98 VAL A O 1
ATOM 793 N N . GLU A 1 99 ? -27.410 17.845 18.584 1.00 24.51 99 GLU A N 1
ATOM 794 C CA . GLU A 1 99 ? -27.642 19.253 18.826 1.00 26.05 99 GLU A CA 1
ATOM 795 C C . GLU A 1 99 ? -27.102 20.111 17.711 1.00 22.74 99 GLU A C 1
ATOM 796 O O . GLU A 1 99 ? -26.065 19.813 17.143 1.00 22.87 99 GLU A O 1
ATOM 802 N N . GLN A 1 100 ? -27.806 21.191 17.418 1.00 25.74 100 GLN A N 1
ATOM 803 C CA . GLN A 1 100 ? -27.391 22.110 16.372 1.00 27.96 100 GLN A CA 1
ATOM 804 C C . GLN A 1 100 ? -26.821 23.348 17.066 1.00 26.45 100 GLN A C 1
ATOM 805 O O . GLN A 1 100 ? -27.495 23.953 17.891 1.00 28.30 100 GLN A O 1
ATOM 811 N N . LEU A 1 101 ? -25.547 23.645 16.831 1.00 24.19 101 LEU A N 1
ATOM 812 C CA . LEU A 1 101 ? -24.907 24.816 17.430 1.00 23.29 101 LEU A CA 1
ATOM 813 C C . LEU A 1 101 ? -24.936 25.958 16.427 1.00 24.02 101 LEU A C 1
ATOM 814 O O . LEU A 1 101 ? -24.629 25.766 15.246 1.00 23.49 101 LEU A O 1
ATOM 819 N N . SER A 1 102 ? -25.323 27.140 16.890 1.00 22.94 102 SER A N 1
ATOM 820 C CA . SER A 1 102 ? -25.428 28.301 16.022 1.00 25.08 102 SER A CA 1
ATOM 821 C C . SER A 1 102 ? -24.117 29.035 15.787 1.00 23.99 102 SER A C 1
ATOM 822 O O . SER A 1 102 ? -23.219 29.024 16.629 1.00 24.57 102 SER A O 1
ATOM 825 N N . ASN A 1 103 ? -24.035 29.677 14.626 1.00 21.80 103 ASN A N 1
ATOM 826 C CA . ASN A 1 103 ? -22.880 30.470 14.218 1.00 20.73 103 ASN A CA 1
ATOM 827 C C . ASN A 1 103 ? -21.537 29.809 14.476 1.00 18.69 103 ASN A C 1
ATOM 828 O O . ASN A 1 103 ? -20.655 30.395 15.112 1.00 20.23 103 ASN A O 1
ATOM 833 N N . MET A 1 104 ? -21.385 28.603 13.941 1.00 15.96 104 MET A N 1
ATOM 834 C CA . MET A 1 104 ? -20.173 27.813 14.084 1.00 16.97 104 MET A CA 1
ATOM 835 C C . MET A 1 104 ? -19.237 27.901 12.882 1.00 16.96 104 MET A C 1
ATOM 836 O O . MET A 1 104 ? -18.022 27.755 13.021 1.00 17.56 104 MET A O 1
ATOM 841 N N . VAL A 1 105 ? -19.809 28.121 11.703 1.00 18.26 105 VAL A N 1
ATOM 842 C CA . VAL A 1 105 ? -19.025 28.172 10.479 1.00 17.00 105 VAL A CA 1
ATOM 843 C C . VAL A 1 105 ? -19.096 29.523 9.803 1.00 16.70 105 VAL A C 1
ATOM 844 O O . VAL A 1 105 ? -20.175 30.089 9.658 1.00 20.02 105 VAL A O 1
ATOM 848 N N . VAL A 1 106 ? -17.942 30.045 9.403 1.00 15.15 106 VAL A N 1
ATOM 849 C CA . VAL A 1 106 ? -17.893 31.330 8.719 1.00 16.46 106 VAL A CA 1
ATOM 850 C C . VAL A 1 106 ? -18.087 31.124 7.218 1.00 18.48 106 VAL A C 1
ATOM 851 O O . VAL A 1 106 ? -17.327 30.374 6.595 1.00 19.79 106 VAL A O 1
ATOM 855 N N . LYS A 1 107 ? -19.097 31.769 6.636 1.00 19.26 107 LYS A N 1
ATOM 856 C CA . LYS A 1 107 ? -19.341 31.653 5.192 1.00 21.70 107 LYS A CA 1
ATOM 857 C C . LYS A 1 107 ? -18.886 32.886 4.395 1.00 20.94 107 LYS A C 1
ATOM 858 O O . LYS A 1 107 ? -18.627 32.787 3.192 1.00 23.53 107 LYS A O 1
ATOM 864 N N . SER A 1 108 ? -18.797 34.036 5.061 1.00 19.88 108 SER A N 1
ATOM 865 C CA . SER A 1 108 ? -18.365 35.271 4.417 1.00 18.78 108 SER A CA 1
ATOM 866 C C . SER A 1 108 ? -17.767 36.238 5.418 1.00 17.16 108 SER A C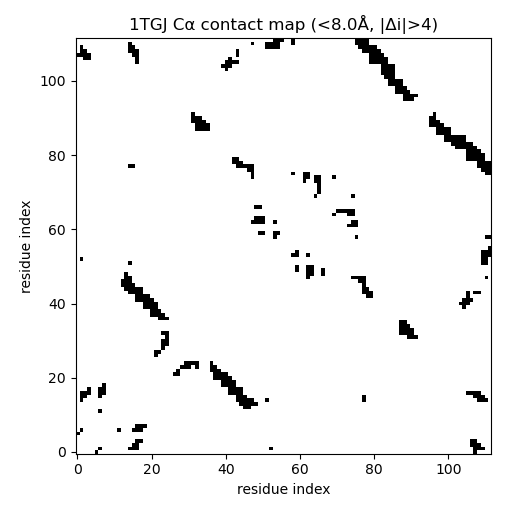 1
ATOM 867 O O . SER A 1 108 ? -18.058 36.163 6.607 1.00 16.16 108 SER A O 1
ATOM 870 N N . CYS A 1 109 ? -16.942 37.153 4.920 1.00 16.66 109 CYS A N 1
ATOM 871 C CA . CYS A 1 109 ? -16.300 38.170 5.749 1.00 17.90 109 CYS A CA 1
ATOM 872 C C . CYS A 1 109 ? -16.628 39.556 5.228 1.00 18.11 109 CYS A C 1
ATOM 873 O O . CYS A 1 109 ? -17.109 39.706 4.105 1.00 20.96 109 CYS A O 1
ATOM 876 N N . LYS A 1 110 ? -16.362 40.561 6.052 1.00 17.00 110 LYS A N 1
ATOM 877 C CA . LYS A 1 110 ? -16.584 41.957 5.714 1.00 14.46 110 LYS A CA 1
ATOM 878 C C . LYS A 1 110 ? -15.508 42.744 6.458 1.00 15.99 110 LYS A C 1
ATOM 879 O O . LYS A 1 110 ? -14.787 42.185 7.295 1.00 14.40 110 LYS A O 1
ATOM 885 N N . CYS A 1 111 ? -15.396 44.027 6.138 1.00 15.52 111 CYS A N 1
ATOM 886 C CA . CYS A 1 111 ? -14.428 44.901 6.767 1.00 16.02 111 CYS A CA 1
ATOM 887 C C . CYS A 1 111 ? -15.191 45.852 7.677 1.00 18.26 111 CYS A C 1
ATOM 888 O O . CYS A 1 111 ? -15.965 46.684 7.206 1.00 19.24 111 CYS A O 1
ATOM 891 N N . SER A 1 112 ? -14.992 45.704 8.982 1.00 19.19 112 SER A N 1
ATOM 892 C CA . SER A 1 112 ? -15.688 46.537 9.954 1.00 19.53 112 SER A CA 1
ATOM 893 C C . SER A 1 112 ? -14.811 47.437 10.818 1.00 20.85 112 SER A C 1
ATOM 894 O O . SER A 1 112 ? -13.791 46.962 11.366 1.00 19.51 112 SER A O 1
#

Sequence (112 aa):
ALDTNYCFRNLEENCCVRPLYIDFRQDLGWKWVHEPKGYYANFCSGPCPYLRSADTTHSTVLGLYNTLNPEASASPCCVPQDLEPLTILYYVGRTPKVEQLSNMVVKSCKCS

Organism: Homo sapiens (NCBI:txid9606)

Nearest PDB structures (foldseek):
  8v52-assembly1_A  TM=9.883E-01  e=2.455E-20  Homo sapiens
  1tfg-assembly1_A  TM=9.532E-01  e=2.270E-18  Homo sapiens
  3kfd-assembly1_A  TM=9.609E-01  e=4.304E-17  Homo sapiens
  5vqf-assembly2_C  TM=7.401E-01  e=3.050E-14  Sus scrofa
  5vt2-assembly1_B  TM=8.375E-01  e=3.725E-09  Homo sapiens

Secondary structure (DSSP, 8-state):
--BHHHHHHS---SSEEE--EEEIIIII--TTEEE-SEEE--EEES---TTTTB-SHHHHHHHHHHHH-TTS-----EEE-SEEEEEEEEEETTEEEEEEEEEEEE-BEEE-